Protein AF-A0A7J8RLP4-F1 (afdb_monomer)

Organism: Gossypium davidsonii (NCBI:txid34287)

Mean predicted aligned error: 13.7 Å

Solvent-accessible surface area (backbone atoms only — not comparable to full-atom values): 7873 Å² total; per-residue (Å²): 120,64,69,67,75,39,62,87,36,57,69,57,52,54,58,52,37,71,79,39,63,83,92,69,48,80,83,74,68,78,90,59,58,73,83,65,96,56,55,47,60,54,52,52,50,51,50,54,50,50,50,47,67,73,36,68,91,38,65,62,59,58,52,50,52,48,50,44,57,48,46,53,74,76,73,49,60,72,64,58,44,49,51,54,49,48,64,76,32,64,97,35,60,66,60,49,48,52,45,48,51,35,38,78,70,76,31,57,66,40,66,65,52,71,65,30,65,69,54,51,45,61,67,64,53,75,84,70,82,127

Foldseek 3Di:
DVCVVCQLPVVVLVVVQVVDDPVPRDDDDPPSDDPPPPCQVVLLVVLLVVQCVVCVVPVPLLVQLLVLLVCVVVVDDPVVSLVSVCVSCVVPVVSSVSCCCSCVPHHDVPPVQSPPPVNNCVSVVVVDDD

Sequence (130 aa):
RVKELFKGHNNLIYGFNTFLPKEYGIIIDEDEAPPKKTDEFDEAISFVNKIKKRFQNDEHVYTSFVGILSMYQEHKDRNEVYTELASLFEDHPDLLYDFHIGFYRRAWTSTRLLRKKRFLNLTKHSNLER

Structure (mmCIF, N/CA/C/O backbone):
data_AF-A0A7J8RLP4-F1
#
_entry.id   AF-A0A7J8RLP4-F1
#
loop_
_atom_site.group_PDB
_atom_site.id
_atom_site.type_symbol
_atom_site.label_atom_id
_atom_site.label_alt_id
_atom_site.label_comp_id
_atom_site.label_asym_id
_atom_site.label_entity_id
_atom_site.label_seq_id
_atom_site.pdbx_PDB_ins_code
_atom_site.Cartn_x
_atom_site.Cartn_y
_atom_site.Cartn_z
_atom_site.occupancy
_atom_site.B_iso_or_equiv
_atom_site.auth_seq_id
_atom_site.auth_comp_id
_atom_site.auth_asym_id
_atom_site.auth_atom_id
_atom_site.pdbx_PDB_model_num
ATOM 1 N N . ARG A 1 1 ? 8.332 1.489 -42.775 1.00 61.56 1 ARG A N 1
ATOM 2 C CA . ARG A 1 1 ? 9.105 0.312 -43.246 1.00 61.56 1 ARG A CA 1
ATOM 3 C C . ARG A 1 1 ? 9.919 -0.428 -42.168 1.00 61.56 1 ARG A C 1
ATOM 5 O O . ARG A 1 1 ? 9.875 -1.643 -42.207 1.00 61.56 1 ARG A O 1
ATOM 12 N N . VAL A 1 2 ? 10.585 0.213 -41.187 1.00 63.47 2 VAL A N 1
ATOM 13 C CA . VAL A 1 2 ? 11.104 -0.497 -39.974 1.00 63.47 2 VAL A CA 1
ATOM 14 C C . VAL A 1 2 ? 10.207 -0.275 -38.749 1.00 63.47 2 VAL A C 1
ATOM 16 O O . VAL A 1 2 ? 9.848 -1.229 -38.073 1.00 63.47 2 VAL A O 1
ATOM 19 N N . LYS A 1 3 ? 9.737 0.963 -38.528 1.00 64.88 3 LYS A N 1
ATOM 20 C CA . LYS A 1 3 ? 8.753 1.302 -37.478 1.00 64.88 3 LYS A CA 1
ATOM 21 C C . LYS A 1 3 ? 7.465 0.466 -37.571 1.00 64.88 3 LYS A C 1
ATOM 23 O O . LYS A 1 3 ? 6.971 -0.015 -36.567 1.00 64.88 3 LYS A O 1
ATOM 28 N N . GLU A 1 4 ? 6.973 0.230 -38.789 1.00 67.06 4 GL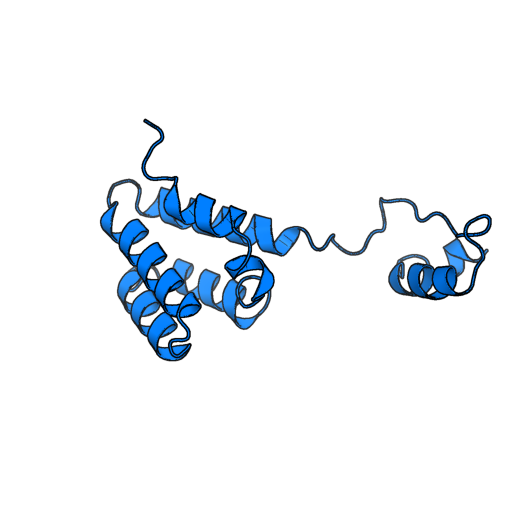U A N 1
ATOM 29 C CA . GLU A 1 4 ? 5.806 -0.633 -39.048 1.00 67.06 4 GLU A CA 1
ATOM 30 C C . GLU A 1 4 ? 6.090 -2.118 -38.804 1.00 67.06 4 GLU A C 1
ATOM 32 O O . GLU A 1 4 ? 5.183 -2.857 -38.443 1.00 67.06 4 GLU A O 1
ATOM 37 N N . LEU A 1 5 ? 7.343 -2.551 -38.985 1.00 75.31 5 LEU A N 1
ATOM 38 C CA . LEU A 1 5 ? 7.748 -3.943 -38.782 1.00 75.31 5 LEU A CA 1
ATOM 39 C C . LEU A 1 5 ? 7.731 -4.315 -37.292 1.00 75.31 5 LEU A C 1
ATOM 41 O O . LEU A 1 5 ? 7.456 -5.455 -36.937 1.00 75.31 5 LEU A O 1
ATOM 45 N N . PHE A 1 6 ? 8.009 -3.332 -36.432 1.00 69.69 6 PHE A N 1
ATOM 46 C CA . PHE A 1 6 ? 8.037 -3.462 -34.976 1.00 69.69 6 PHE A CA 1
ATOM 47 C C . PHE A 1 6 ? 6.855 -2.761 -34.291 1.00 69.69 6 PHE A C 1
ATOM 49 O O . PHE A 1 6 ? 6.940 -2.418 -33.110 1.00 69.69 6 PHE A O 1
ATOM 56 N N . LYS A 1 7 ? 5.749 -2.540 -35.013 1.00 67.06 7 LYS A N 1
ATOM 57 C CA . LYS A 1 7 ? 4.543 -1.919 -34.454 1.00 67.06 7 LYS A CA 1
ATOM 58 C C . LYS A 1 7 ? 4.048 -2.718 -33.235 1.00 67.06 7 LYS A C 1
ATOM 60 O O . LYS A 1 7 ? 4.014 -3.952 -33.269 1.00 67.06 7 LYS A O 1
ATOM 65 N N . GLY A 1 8 ? 3.740 -2.028 -32.135 1.00 65.94 8 GLY A N 1
ATOM 66 C CA . GLY A 1 8 ? 3.390 -2.640 -30.844 1.00 65.94 8 GLY A CA 1
ATOM 67 C C . GLY A 1 8 ? 4.541 -3.302 -30.060 1.00 65.94 8 GLY A C 1
ATOM 68 O O . GLY A 1 8 ? 4.309 -3.796 -28.960 1.00 65.94 8 GLY A O 1
ATOM 69 N N . HIS A 1 9 ? 5.780 -3.308 -30.573 1.00 70.19 9 HIS A N 1
ATOM 70 C CA . HIS A 1 9 ? 6.944 -3.950 -29.940 1.00 70.19 9 HIS A CA 1
ATOM 71 C C . HIS A 1 9 ? 8.098 -2.961 -29.731 1.00 70.19 9 HIS A C 1
ATOM 73 O O . HIS A 1 9 ? 9.210 -3.112 -30.244 1.00 70.19 9 HIS A O 1
ATOM 79 N N . ASN A 1 10 ? 7.848 -1.926 -28.931 1.00 71.00 10 ASN A N 1
ATOM 80 C CA . ASN A 1 10 ? 8.802 -0.831 -28.719 1.00 71.00 10 ASN A CA 1
ATOM 81 C C . ASN A 1 10 ? 10.111 -1.260 -28.044 1.00 71.00 10 ASN A C 1
ATOM 83 O O . ASN A 1 10 ? 11.134 -0.600 -28.212 1.00 71.00 10 ASN A O 1
ATOM 87 N N . ASN A 1 11 ? 10.104 -2.369 -27.302 1.00 72.06 11 ASN A N 1
ATOM 88 C CA . ASN A 1 11 ? 11.311 -2.968 -26.730 1.00 72.06 11 ASN A CA 1
ATOM 89 C C . ASN A 1 11 ? 12.302 -3.414 -27.817 1.00 72.06 11 ASN A C 1
ATOM 91 O O . ASN A 1 11 ? 13.509 -3.243 -27.646 1.00 72.06 11 ASN A O 1
ATOM 95 N N . LEU A 1 12 ? 11.801 -3.937 -28.939 1.00 80.25 12 LEU A N 1
ATOM 96 C CA . LEU A 1 12 ? 12.628 -4.327 -30.079 1.00 80.25 12 LEU A CA 1
ATOM 97 C C . LEU A 1 12 ? 13.180 -3.098 -30.800 1.00 80.25 12 LEU A C 1
ATOM 99 O O . LEU A 1 12 ? 14.353 -3.094 -31.157 1.00 80.25 12 LEU A O 1
ATOM 103 N N . ILE A 1 13 ? 12.391 -2.026 -30.922 1.00 79.00 13 ILE A N 1
ATOM 104 C CA . ILE A 1 13 ? 12.868 -0.752 -31.486 1.00 79.00 13 ILE A CA 1
ATOM 105 C C . ILE A 1 13 ? 13.963 -0.144 -30.601 1.00 79.00 13 ILE A C 1
ATOM 107 O O . ILE A 1 13 ? 14.973 0.330 -31.110 1.00 79.00 13 ILE A O 1
ATOM 111 N N . TYR A 1 14 ? 13.812 -0.201 -29.276 1.00 74.50 14 TYR A N 1
ATOM 112 C CA . TYR A 1 14 ? 14.814 0.304 -28.336 1.00 74.50 14 TYR A CA 1
ATOM 113 C C . TYR A 1 14 ? 16.124 -0.495 -28.401 1.00 74.50 14 TYR A C 1
ATOM 115 O O . TYR A 1 14 ? 17.213 0.079 -28.469 1.00 74.50 14 TYR A O 1
ATOM 123 N N . GLY A 1 15 ? 16.019 -1.828 -28.441 1.00 77.19 15 GLY A N 1
ATOM 124 C CA . GLY A 1 15 ? 17.168 -2.708 -28.653 1.00 77.19 15 GLY A CA 1
ATOM 125 C C . GLY A 1 15 ? 17.844 -2.451 -30.001 1.00 77.19 15 GLY A C 1
ATOM 126 O O . GLY A 1 15 ? 19.065 -2.351 -30.066 1.00 77.19 15 GLY A O 1
ATOM 127 N N . PHE A 1 16 ? 17.061 -2.246 -31.060 1.00 80.69 16 PHE A N 1
ATOM 128 C CA . PHE A 1 16 ? 17.566 -1.929 -32.394 1.00 80.69 16 PHE A CA 1
ATOM 129 C C . PHE A 1 16 ? 18.267 -0.562 -32.451 1.00 80.69 16 PHE A C 1
ATOM 131 O O . PHE A 1 16 ? 19.353 -0.452 -33.015 1.00 80.69 16 PHE A O 1
ATOM 138 N N . ASN A 1 17 ? 17.720 0.457 -31.780 1.00 78.75 17 ASN A N 1
ATOM 139 C CA . ASN A 1 17 ? 18.324 1.788 -31.667 1.00 78.75 17 ASN A CA 1
ATOM 140 C C . ASN A 1 17 ? 19.686 1.775 -30.946 1.00 78.75 17 ASN A C 1
ATOM 142 O O . ASN A 1 17 ? 20.459 2.712 -31.112 1.00 78.75 17 ASN A O 1
ATOM 146 N N . THR A 1 18 ? 20.016 0.718 -30.193 1.00 79.44 18 THR A N 1
ATOM 147 C CA . THR A 1 18 ? 21.342 0.556 -29.561 1.00 79.44 18 THR A CA 1
ATOM 148 C C . THR A 1 18 ? 22.448 0.302 -30.594 1.00 79.44 18 THR A C 1
ATOM 150 O O . THR A 1 18 ? 23.615 0.582 -30.334 1.00 79.44 18 THR A O 1
ATOM 153 N N . PHE A 1 19 ? 22.088 -0.188 -31.782 1.00 81.12 19 PHE A N 1
ATOM 154 C CA . PHE A 1 19 ? 23.020 -0.458 -32.879 1.00 81.12 19 PHE A CA 1
ATOM 155 C C . PHE A 1 19 ? 23.096 0.684 -33.901 1.00 81.12 19 PHE A C 1
ATOM 157 O O . PHE A 1 19 ? 23.823 0.573 -34.887 1.00 81.12 19 PHE A O 1
ATOM 164 N N . LEU A 1 20 ? 22.361 1.780 -33.681 1.00 81.50 20 LEU A N 1
ATOM 165 C CA . LEU A 1 20 ? 22.322 2.928 -34.583 1.00 81.50 20 LEU A CA 1
ATOM 166 C C . LEU A 1 20 ? 23.041 4.135 -33.962 1.00 81.50 20 LEU A C 1
ATOM 168 O O . LEU A 1 20 ? 22.859 4.419 -32.776 1.00 81.50 20 LEU A O 1
ATOM 172 N N . PRO A 1 21 ? 23.820 4.904 -34.746 1.00 80.50 21 PRO A N 1
ATOM 173 C CA . PRO A 1 21 ? 24.272 6.222 -34.322 1.00 80.50 21 PRO A CA 1
ATOM 174 C C . PRO A 1 21 ? 23.067 7.105 -33.984 1.00 80.50 21 PRO A C 1
ATOM 176 O O . PRO A 1 21 ? 22.021 7.021 -34.631 1.00 80.50 21 PRO A O 1
ATOM 179 N N . LYS A 1 22 ? 23.224 7.977 -32.983 1.00 61.00 22 LYS A N 1
ATOM 180 C CA . LYS A 1 22 ? 22.133 8.767 -32.382 1.00 61.00 22 LYS A CA 1
ATOM 181 C C . LYS A 1 22 ? 21.304 9.570 -33.398 1.00 61.00 22 LYS A C 1
ATOM 183 O O . LYS A 1 22 ? 20.127 9.810 -33.158 1.00 61.00 22 LYS A O 1
ATOM 188 N N . GLU A 1 23 ? 21.899 9.947 -34.527 1.00 63.12 23 GLU A N 1
ATOM 189 C CA . GLU A 1 23 ? 21.271 10.726 -35.604 1.00 63.12 23 GLU A CA 1
ATOM 190 C C . GLU A 1 23 ? 20.318 9.909 -36.497 1.00 63.12 23 GLU A C 1
ATOM 192 O O . GLU A 1 23 ? 19.524 10.488 -37.232 1.00 63.12 23 GLU A O 1
ATOM 197 N N . TYR A 1 24 ? 20.347 8.576 -36.401 1.00 74.94 24 TYR A N 1
ATOM 198 C CA . TYR A 1 24 ? 19.516 7.657 -37.195 1.00 74.94 24 TYR A CA 1
ATOM 199 C C . TYR A 1 24 ? 18.529 6.850 -36.341 1.00 74.94 24 TYR A C 1
ATOM 201 O O . TYR A 1 24 ? 17.894 5.916 -36.834 1.00 74.94 24 TYR A O 1
ATOM 209 N N . GLY A 1 25 ? 18.406 7.189 -35.055 1.00 71.31 25 GLY A N 1
ATOM 210 C CA . GLY A 1 25 ? 17.489 6.521 -34.138 1.00 71.31 25 GLY A CA 1
ATOM 211 C C . GLY A 1 25 ? 16.037 6.652 -34.596 1.00 71.31 25 GLY A C 1
ATOM 212 O O . GLY A 1 25 ? 15.569 7.731 -34.960 1.00 71.31 25 GLY A O 1
ATOM 213 N N . ILE A 1 26 ? 15.304 5.542 -34.561 1.00 76.88 26 ILE A N 1
ATOM 214 C CA . ILE A 1 26 ? 13.890 5.525 -34.935 1.00 76.88 26 ILE A CA 1
ATOM 215 C C . ILE A 1 26 ? 13.083 6.170 -33.803 1.00 76.88 26 ILE A C 1
ATOM 217 O O . ILE A 1 26 ? 13.122 5.695 -32.665 1.00 76.88 26 ILE A O 1
ATOM 221 N N . ILE A 1 27 ? 12.340 7.233 -34.128 1.00 69.75 27 ILE A N 1
ATOM 222 C CA . ILE A 1 27 ? 11.444 7.936 -33.202 1.00 69.75 27 ILE A CA 1
ATOM 223 C C . ILE A 1 27 ? 10.139 7.137 -33.076 1.00 69.75 27 ILE A C 1
ATOM 225 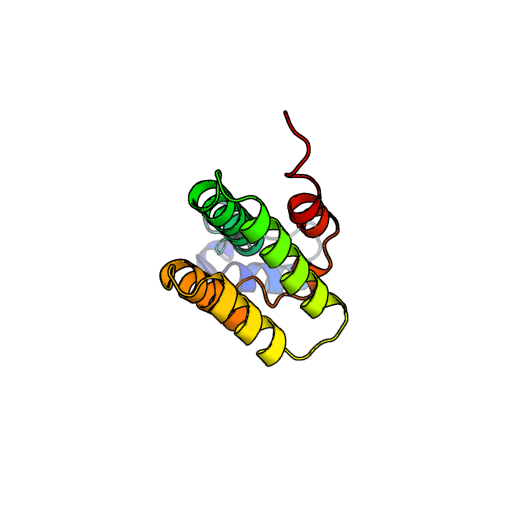O O . ILE A 1 27 ? 9.435 6.898 -34.064 1.00 69.75 27 ILE A O 1
ATOM 229 N N . ILE A 1 28 ? 9.841 6.697 -31.857 1.00 67.12 28 ILE A N 1
ATOM 230 C CA . ILE A 1 28 ? 8.611 5.984 -31.499 1.00 67.12 28 ILE A CA 1
ATOM 231 C C . ILE A 1 28 ? 7.560 7.039 -31.136 1.00 67.12 28 ILE A C 1
ATOM 233 O O . ILE A 1 28 ? 7.873 7.952 -30.376 1.00 67.12 28 ILE A O 1
ATOM 237 N N . ASP A 1 29 ? 6.342 6.930 -31.677 1.00 61.88 29 ASP A N 1
ATOM 238 C CA . ASP A 1 29 ? 5.239 7.806 -31.260 1.00 61.88 29 ASP A CA 1
ATOM 239 C C . ASP A 1 29 ? 4.796 7.360 -29.858 1.00 61.88 29 ASP A C 1
ATOM 241 O O . ASP A 1 29 ? 4.580 6.168 -29.626 1.00 61.88 29 ASP A O 1
ATOM 245 N N . GLU A 1 30 ? 4.718 8.295 -28.907 1.00 54.59 30 GLU A N 1
ATOM 246 C CA . GLU A 1 30 ? 4.472 8.010 -27.482 1.00 54.59 30 GLU A CA 1
ATOM 247 C C . GLU A 1 30 ? 3.142 7.285 -27.196 1.00 54.59 30 GLU A C 1
ATOM 249 O O . GLU A 1 30 ? 2.991 6.714 -26.114 1.00 54.59 30 GLU A O 1
ATOM 254 N N . ASP A 1 31 ? 2.220 7.248 -28.161 1.00 52.84 31 ASP A N 1
ATOM 255 C CA . ASP A 1 31 ? 0.884 6.652 -28.040 1.00 52.84 31 ASP A CA 1
ATOM 256 C C . ASP A 1 31 ? 0.849 5.111 -28.087 1.00 52.84 31 ASP A C 1
ATOM 258 O O . ASP A 1 31 ? -0.148 4.514 -27.691 1.00 52.84 31 ASP A O 1
ATOM 262 N N . GLU A 1 32 ? 1.929 4.437 -28.504 1.00 52.06 32 GLU A N 1
ATOM 263 C CA . GLU A 1 32 ? 2.030 2.962 -28.466 1.00 52.06 32 GLU A CA 1
ATOM 264 C C . GLU A 1 32 ? 3.094 2.466 -27.469 1.00 52.06 32 GLU A C 1
ATOM 266 O O . GLU A 1 32 ? 3.623 1.364 -27.612 1.00 52.06 32 GLU A O 1
ATOM 271 N N . ALA A 1 33 ? 3.465 3.260 -26.457 1.00 46.91 33 ALA A N 1
ATOM 272 C CA . ALA A 1 33 ? 4.350 2.802 -25.383 1.00 46.91 33 ALA A CA 1
ATOM 273 C C . ALA A 1 33 ? 3.738 1.598 -24.628 1.00 46.91 33 ALA A C 1
ATOM 275 O O . ALA A 1 33 ? 2.562 1.653 -24.268 1.00 46.91 33 ALA A O 1
ATOM 276 N N . PRO A 1 34 ? 4.513 0.534 -24.304 1.00 50.25 34 PRO A N 1
ATOM 277 C CA . PRO A 1 34 ? 4.092 -0.403 -23.265 1.00 50.25 34 PRO A CA 1
ATOM 278 C C . PRO A 1 34 ? 3.765 0.425 -22.018 1.00 50.25 34 PRO A C 1
ATOM 280 O O . PRO A 1 34 ? 4.486 1.408 -21.787 1.00 50.25 34 PRO A O 1
ATOM 283 N N . PRO A 1 35 ? 2.724 0.071 -21.238 1.00 46.38 35 PRO A N 1
ATOM 284 C CA . PRO A 1 35 ? 2.297 0.858 -20.088 1.00 46.38 35 PRO A CA 1
ATOM 285 C C . PRO A 1 35 ? 3.527 1.254 -19.275 1.00 46.38 35 PRO A C 1
ATOM 287 O O . PRO A 1 35 ? 4.370 0.422 -18.913 1.00 46.38 35 PRO A O 1
ATOM 290 N N . LYS A 1 36 ? 3.707 2.573 -19.168 1.00 48.59 36 LYS A N 1
ATOM 291 C CA . LYS A 1 36 ? 4.866 3.198 -18.542 1.00 48.59 36 LYS A CA 1
ATOM 292 C C . LYS A 1 36 ? 5.027 2.559 -17.162 1.00 48.59 36 LYS A C 1
ATOM 294 O O . LYS A 1 36 ? 4.058 2.406 -16.435 1.00 48.59 36 LYS A O 1
ATOM 299 N N . LYS A 1 37 ? 6.263 2.233 -16.770 1.00 52.09 37 LYS A N 1
ATOM 300 C CA . LYS A 1 37 ? 6.647 1.799 -15.407 1.00 52.09 37 LYS A CA 1
ATOM 301 C C . LYS A 1 37 ? 6.469 2.924 -14.361 1.00 52.09 37 LYS A C 1
ATOM 303 O O . LYS A 1 37 ? 7.377 3.211 -13.579 1.00 52.09 37 LYS A O 1
ATOM 308 N N . THR A 1 38 ? 5.343 3.620 -14.417 1.00 51.28 38 THR A N 1
ATOM 309 C CA . THR A 1 38 ? 4.826 4.625 -13.489 1.00 51.28 38 THR A CA 1
ATOM 310 C C . THR A 1 38 ? 3.736 4.031 -12.594 1.00 51.28 38 THR A C 1
ATOM 312 O O . THR A 1 38 ? 3.571 4.517 -11.480 1.00 51.28 38 THR A O 1
ATOM 315 N N . ASP A 1 39 ? 3.114 2.917 -13.003 1.00 63.34 39 ASP A N 1
ATOM 316 C CA . ASP A 1 39 ? 2.005 2.278 -12.279 1.00 63.34 39 ASP A CA 1
ATOM 317 C C . ASP A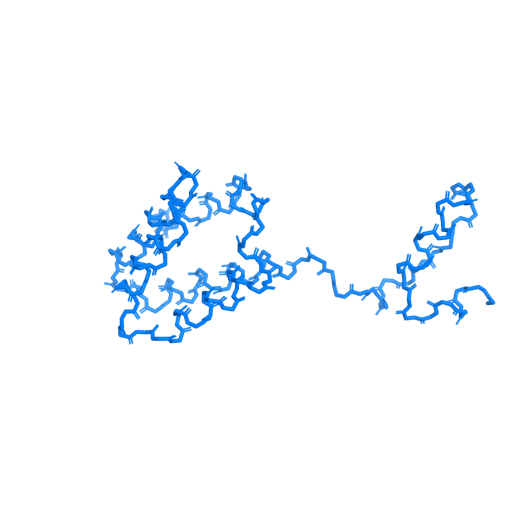 1 39 ? 2.365 1.875 -10.839 1.00 63.34 39 ASP A C 1
ATOM 319 O O . ASP A 1 39 ? 1.580 2.083 -9.925 1.00 63.34 39 ASP A O 1
ATOM 323 N N . GLU A 1 40 ? 3.585 1.392 -10.580 1.00 71.56 40 GLU A N 1
ATOM 324 C CA . GLU A 1 40 ? 3.940 0.861 -9.254 1.00 71.56 40 GLU A CA 1
ATOM 325 C C . GLU A 1 40 ? 3.877 1.910 -8.126 1.00 71.56 40 GLU A C 1
ATOM 327 O O . GLU A 1 40 ? 3.543 1.595 -6.983 1.00 71.56 40 GLU A O 1
ATOM 332 N N . PHE A 1 41 ? 4.237 3.164 -8.420 1.00 72.88 41 PHE A N 1
ATOM 333 C CA . PHE A 1 41 ? 4.227 4.230 -7.414 1.00 72.88 41 PHE A CA 1
ATOM 334 C C . PHE A 1 41 ? 2.821 4.798 -7.223 1.00 72.88 41 PHE A C 1
ATOM 336 O O . PHE A 1 41 ? 2.425 5.066 -6.090 1.00 72.88 41 PHE A O 1
ATOM 343 N N . ASP A 1 42 ? 2.068 4.938 -8.312 1.00 76.25 42 ASP A N 1
ATOM 344 C CA . ASP A 1 42 ? 0.697 5.443 -8.280 1.00 76.25 42 ASP A CA 1
ATOM 345 C C . ASP A 1 42 ? -0.258 4.427 -7.629 1.00 76.25 42 ASP A C 1
ATOM 347 O O . ASP A 1 42 ? -1.097 4.809 -6.810 1.00 76.25 42 ASP A O 1
ATOM 351 N N . GLU A 1 43 ? -0.062 3.126 -7.869 1.00 77.88 43 GLU A N 1
ATOM 352 C CA . GLU A 1 43 ? -0.748 2.043 -7.152 1.00 77.88 43 GLU A CA 1
ATOM 353 C C . GLU A 1 43 ? -0.458 2.099 -5.646 1.00 77.88 43 GLU A C 1
ATOM 355 O O . GLU A 1 43 ? -1.376 2.009 -4.825 1.00 77.88 43 GLU A O 1
ATOM 360 N N . ALA A 1 44 ? 0.807 2.308 -5.264 1.00 78.31 44 ALA A N 1
ATOM 361 C CA . ALA A 1 44 ? 1.185 2.396 -3.859 1.00 78.31 44 ALA A CA 1
ATOM 362 C C . ALA A 1 44 ? 0.592 3.641 -3.174 1.00 78.31 44 ALA A C 1
ATOM 364 O O . ALA A 1 44 ? 0.111 3.551 -2.043 1.00 78.31 44 ALA A O 1
ATOM 365 N N . ILE A 1 45 ? 0.563 4.789 -3.861 1.00 79.62 45 ILE A N 1
ATOM 366 C CA . ILE A 1 45 ? -0.106 6.005 -3.370 1.00 79.62 45 ILE A CA 1
ATOM 367 C C . ILE A 1 45 ? -1.609 5.767 -3.201 1.00 79.62 45 ILE A C 1
ATOM 369 O O . ILE A 1 45 ? -2.172 6.121 -2.164 1.00 79.62 45 ILE A O 1
ATOM 373 N N . SER A 1 46 ? -2.258 5.169 -4.201 1.00 83.06 46 SER A N 1
ATOM 374 C CA . SER A 1 46 ? -3.694 4.881 -4.172 1.00 83.06 46 SER A CA 1
ATOM 375 C C . SER A 1 46 ? -4.062 3.999 -2.978 1.00 83.06 46 SER A C 1
ATOM 377 O O . SER A 1 46 ? -4.994 4.309 -2.234 1.00 83.06 46 SER A O 1
ATOM 379 N N . PHE A 1 47 ? -3.267 2.963 -2.714 1.00 86.06 47 PHE A N 1
ATOM 380 C CA . PHE A 1 47 ? -3.462 2.087 -1.563 1.00 86.06 47 PHE A CA 1
ATOM 381 C C . PHE A 1 47 ? -3.234 2.804 -0.221 1.00 86.06 47 PHE A C 1
ATOM 383 O O . PHE A 1 47 ? -4.058 2.684 0.684 1.00 86.06 47 PHE A O 1
ATOM 390 N N . VAL A 1 48 ? -2.182 3.623 -0.096 1.00 85.44 48 VAL A N 1
ATOM 391 C CA . VAL A 1 48 ? -1.959 4.452 1.106 1.00 85.44 48 VAL A CA 1
ATOM 392 C C . VAL A 1 48 ? -3.146 5.391 1.352 1.00 85.44 48 VAL A C 1
ATOM 394 O O . VAL A 1 48 ? -3.604 5.532 2.486 1.00 85.44 48 VAL A O 1
ATOM 397 N N . ASN A 1 49 ? -3.693 5.999 0.300 1.00 86.06 49 ASN A N 1
ATOM 398 C CA . ASN A 1 49 ? -4.876 6.853 0.402 1.00 86.06 49 ASN A CA 1
ATOM 399 C C . ASN A 1 49 ? -6.140 6.059 0.760 1.00 86.06 49 ASN A C 1
ATOM 401 O O . ASN A 1 49 ? -6.976 6.558 1.515 1.00 86.06 49 ASN A O 1
ATOM 405 N N . LYS A 1 50 ? -6.275 4.821 0.270 1.00 89.31 50 LYS A N 1
ATOM 406 C CA . LYS A 1 50 ? -7.366 3.909 0.638 1.00 89.31 50 LYS A CA 1
ATOM 407 C C . LYS A 1 50 ? -7.338 3.603 2.137 1.00 89.31 50 LYS A C 1
ATOM 409 O O . LYS A 1 50 ? -8.373 3.749 2.782 1.00 89.31 50 LYS A O 1
ATOM 414 N N . ILE A 1 51 ? -6.168 3.275 2.695 1.00 88.81 51 ILE A N 1
ATOM 415 C CA . ILE A 1 51 ? -5.984 3.067 4.143 1.00 88.81 51 ILE A CA 1
ATOM 416 C C . ILE A 1 51 ? -6.362 4.337 4.909 1.00 88.81 51 ILE A C 1
ATOM 418 O O . ILE A 1 51 ? -7.216 4.283 5.789 1.00 88.81 51 ILE A O 1
ATOM 422 N N . LYS A 1 52 ? -5.804 5.496 4.535 1.00 86.12 52 LYS A N 1
ATOM 423 C CA . LYS A 1 52 ? -6.107 6.778 5.200 1.00 86.12 52 LYS A CA 1
ATOM 424 C C . LYS A 1 52 ? -7.593 7.101 5.204 1.00 86.12 52 LYS A C 1
ATOM 426 O O . LYS A 1 52 ? -8.125 7.511 6.223 1.00 86.12 52 LYS A O 1
ATOM 431 N N . LYS A 1 53 ? -8.275 6.900 4.076 1.00 89.00 53 LYS A N 1
ATOM 432 C CA . LYS A 1 53 ? -9.717 7.136 3.973 1.00 89.00 53 LYS A CA 1
ATOM 433 C C . LYS A 1 53 ? -10.513 6.149 4.827 1.00 89.00 53 LYS A C 1
ATOM 435 O O . LYS A 1 53 ? -11.522 6.533 5.412 1.00 89.00 53 LYS A O 1
ATOM 440 N N . ARG A 1 54 ? -10.082 4.885 4.886 1.00 89.44 54 ARG A N 1
ATOM 441 C CA . ARG A 1 54 ? -10.763 3.830 5.648 1.00 89.44 54 ARG A CA 1
ATOM 442 C C . ARG A 1 54 ? -10.642 4.046 7.155 1.00 89.44 54 ARG A C 1
ATOM 444 O O . ARG A 1 54 ? -11.640 3.908 7.852 1.00 89.44 54 ARG A O 1
ATOM 451 N N . PHE A 1 55 ? -9.465 4.457 7.616 1.00 90.44 55 PHE A N 1
ATOM 452 C CA . PHE A 1 55 ? -9.144 4.676 9.027 1.00 90.44 55 PHE A CA 1
ATOM 453 C C . PHE A 1 55 ? -8.966 6.161 9.365 1.00 90.44 55 PHE A C 1
ATOM 455 O O . PHE A 1 55 ? -8.196 6.518 10.244 1.00 90.44 55 PHE A O 1
ATOM 462 N N . GLN A 1 56 ? -9.688 7.058 8.688 1.00 85.69 56 GLN A N 1
ATOM 463 C CA . GLN A 1 56 ? -9.550 8.509 8.902 1.00 85.69 56 GLN A CA 1
ATOM 464 C C . GLN A 1 56 ? -9.866 8.956 10.342 1.00 85.69 56 GLN A C 1
ATOM 466 O O . GLN A 1 56 ? -9.421 10.014 10.769 1.00 85.69 56 GLN A O 1
ATOM 471 N N . ASN A 1 57 ? -10.637 8.149 11.078 1.00 88.56 57 ASN A N 1
ATOM 472 C CA . ASN A 1 57 ? -10.997 8.383 12.478 1.00 88.56 57 ASN A CA 1
ATOM 473 C C . ASN A 1 57 ? -10.141 7.558 13.457 1.00 88.56 57 ASN A C 1
ATOM 475 O O . ASN A 1 57 ? -10.369 7.635 14.661 1.00 88.56 57 ASN A O 1
ATOM 479 N N . ASP A 1 58 ? -9.201 6.759 12.948 1.00 86.12 58 ASP A N 1
ATOM 480 C CA . ASP A 1 58 ? -8.324 5.889 13.727 1.00 86.12 58 ASP A CA 1
ATOM 481 C C . ASP A 1 58 ? -6.872 6.038 13.247 1.00 86.12 58 ASP A C 1
ATOM 483 O O . ASP A 1 58 ? -6.362 5.314 12.387 1.00 86.12 58 ASP A O 1
ATOM 487 N N . GLU A 1 59 ? -6.197 7.032 13.822 1.00 84.38 59 GLU A N 1
ATOM 488 C CA . GLU A 1 59 ? -4.804 7.357 13.508 1.00 84.38 59 GLU A CA 1
ATOM 489 C C . GLU A 1 59 ? -3.829 6.238 13.925 1.00 84.38 59 GLU A C 1
ATOM 491 O O . GLU A 1 59 ? -2.741 6.101 13.346 1.00 84.38 59 GLU A O 1
ATOM 496 N N . HIS A 1 60 ? -4.214 5.400 14.897 1.00 88.75 60 HIS A N 1
ATOM 497 C CA . HIS A 1 60 ? -3.365 4.313 15.380 1.00 88.75 60 HIS A CA 1
ATOM 498 C C . HIS A 1 60 ? -3.135 3.271 14.290 1.00 88.75 60 HIS A C 1
ATOM 500 O O . HIS A 1 60 ? -2.007 2.801 14.139 1.00 88.75 60 HIS A O 1
ATOM 506 N N . VAL A 1 61 ? -4.147 2.972 13.471 1.00 89.31 61 VAL A N 1
ATOM 507 C CA . VAL A 1 61 ? -4.005 2.001 12.378 1.00 89.31 61 VAL A CA 1
ATOM 508 C C . VAL A 1 61 ? -2.975 2.463 11.351 1.00 89.31 61 VAL A C 1
ATOM 510 O O . VAL A 1 61 ? -2.093 1.696 10.959 1.00 89.31 61 VAL A O 1
ATOM 513 N N . TYR A 1 62 ? -3.034 3.732 10.941 1.00 87.25 62 TYR A N 1
ATOM 514 C CA . TYR A 1 62 ? -2.061 4.278 9.996 1.00 87.25 62 TYR A CA 1
ATOM 515 C C . TYR A 1 62 ? -0.645 4.294 10.587 1.00 87.25 62 TYR A C 1
ATOM 517 O O . TYR A 1 62 ? 0.316 3.914 9.915 1.00 87.25 62 TYR A O 1
ATOM 525 N N . THR A 1 63 ? -0.513 4.675 11.857 1.00 85.94 63 THR A N 1
ATOM 526 C CA . THR A 1 63 ? 0.776 4.691 12.561 1.00 85.94 63 THR A CA 1
ATOM 527 C C . THR A 1 63 ? 1.384 3.289 12.656 1.00 85.94 63 THR A C 1
ATOM 529 O O . THR A 1 63 ? 2.551 3.101 12.301 1.00 85.94 63 THR A O 1
ATOM 532 N N . SER A 1 64 ? 0.588 2.290 13.045 1.00 90.06 64 SER A N 1
ATOM 533 C CA . SER A 1 64 ? 1.002 0.884 13.093 1.00 90.06 64 SER A CA 1
ATOM 534 C C . SER A 1 64 ? 1.404 0.369 11.713 1.00 90.06 64 SER A C 1
ATOM 536 O O . SER A 1 64 ? 2.465 -0.234 11.573 1.00 90.06 64 SER A O 1
ATOM 538 N N . PHE A 1 65 ? 0.638 0.689 10.666 1.00 88.75 65 PHE A N 1
ATOM 539 C CA . PHE A 1 65 ? 0.975 0.328 9.286 1.00 88.75 65 PHE A CA 1
ATOM 540 C C . PHE A 1 65 ? 2.359 0.853 8.869 1.00 88.75 65 PHE A C 1
ATOM 542 O O . PHE A 1 65 ? 3.180 0.106 8.330 1.00 88.75 65 PHE A O 1
ATOM 549 N N . VAL A 1 66 ? 2.655 2.128 9.146 1.00 85.06 66 VAL A N 1
ATOM 550 C CA . VAL A 1 66 ? 3.965 2.724 8.836 1.00 85.06 66 VAL A CA 1
ATOM 551 C C . VAL A 1 66 ? 5.084 2.088 9.668 1.00 85.06 66 VAL A C 1
ATOM 553 O O . VAL A 1 66 ? 6.182 1.868 9.144 1.00 85.06 66 VAL A O 1
ATOM 556 N N . GLY A 1 67 ? 4.814 1.752 10.932 1.00 85.56 67 GLY A N 1
ATOM 557 C CA . GLY A 1 67 ? 5.734 1.010 1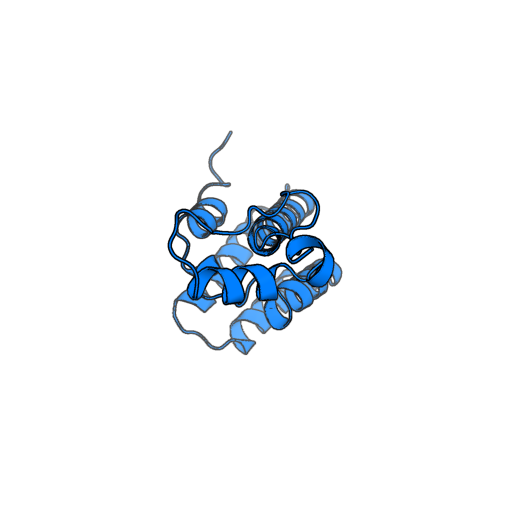1.797 1.00 85.56 67 GLY A CA 1
ATOM 558 C C . GLY A 1 67 ? 6.090 -0.366 11.230 1.00 85.56 67 GLY A C 1
ATOM 559 O O . GLY A 1 67 ? 7.270 -0.684 11.078 1.00 85.56 67 GLY A O 1
ATOM 560 N N . ILE A 1 68 ? 5.088 -1.133 10.800 1.00 87.00 68 ILE A N 1
ATOM 561 C CA . ILE A 1 68 ? 5.273 -2.467 10.213 1.00 87.00 68 ILE A CA 1
ATOM 562 C C . ILE A 1 68 ? 6.050 -2.395 8.889 1.00 87.00 68 ILE A C 1
ATOM 564 O O . ILE A 1 68 ? 6.962 -3.187 8.645 1.00 87.00 68 ILE A O 1
ATOM 568 N N . LEU A 1 69 ? 5.774 -1.398 8.041 1.00 81.25 69 LEU A N 1
ATOM 569 C CA . LEU A 1 69 ? 6.583 -1.168 6.837 1.00 81.25 69 LEU A CA 1
ATOM 570 C C . LEU A 1 69 ? 8.031 -0.783 7.162 1.00 81.25 69 LEU A C 1
ATOM 572 O O . LEU A 1 69 ? 8.935 -1.129 6.401 1.00 81.25 69 LEU A O 1
ATOM 576 N N . SER A 1 70 ? 8.263 -0.076 8.270 1.00 79.75 70 SER A N 1
ATOM 577 C CA . SER A 1 70 ? 9.612 0.285 8.720 1.00 79.75 70 SER A CA 1
ATOM 578 C C . SER A 1 70 ? 10.391 -0.951 9.176 1.00 79.75 70 SER A C 1
ATOM 580 O O . SER A 1 70 ? 11.557 -1.089 8.812 1.00 79.75 70 SER A O 1
ATOM 582 N N . MET A 1 71 ? 9.731 -1.913 9.834 1.00 77.75 71 MET A N 1
ATOM 583 C CA . MET A 1 71 ? 10.334 -3.205 10.201 1.00 77.75 71 MET A CA 1
ATOM 584 C C . MET A 1 71 ? 10.868 -3.966 8.979 1.00 77.75 71 MET A C 1
ATOM 586 O O . MET A 1 71 ? 11.954 -4.542 9.032 1.00 77.75 71 MET A O 1
ATOM 590 N N . TYR A 1 72 ? 10.157 -3.919 7.847 1.00 74.88 72 TYR A N 1
ATOM 591 C CA . TYR A 1 72 ? 10.638 -4.517 6.597 1.00 74.88 72 TYR A CA 1
ATOM 592 C C . TYR A 1 72 ? 11.936 -3.866 6.082 1.00 74.88 72 TYR A C 1
ATOM 594 O O . TYR A 1 72 ? 12.781 -4.535 5.486 1.00 74.88 72 TYR A O 1
ATOM 602 N N . GLN A 1 73 ? 12.116 -2.557 6.294 1.00 67.56 73 GLN A N 1
ATOM 603 C CA . GLN A 1 73 ? 13.326 -1.846 5.862 1.00 67.56 73 GLN A CA 1
ATOM 604 C C . GLN A 1 73 ? 14.546 -2.177 6.714 1.00 67.56 73 GLN A C 1
ATOM 606 O O . GLN A 1 73 ? 15.663 -2.170 6.200 1.00 67.56 73 GLN A O 1
ATOM 611 N N . GLU A 1 74 ? 14.333 -2.492 7.988 1.00 73.38 74 GLU A N 1
ATOM 612 C CA . GLU A 1 74 ? 15.382 -2.815 8.958 1.00 7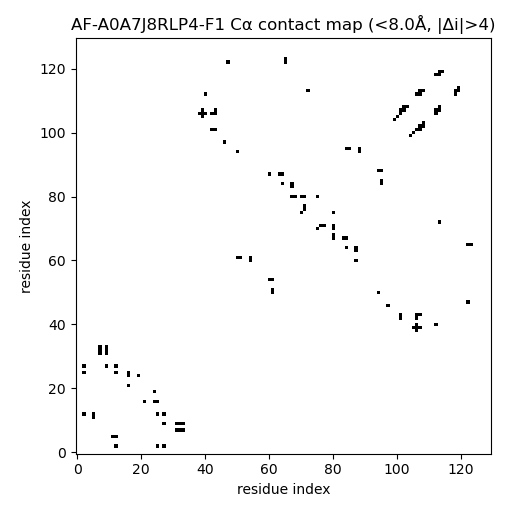3.38 74 GLU A CA 1
ATOM 613 C C . GLU A 1 74 ? 15.852 -4.281 8.886 1.00 73.38 74 GLU A C 1
ATOM 615 O O . GLU A 1 74 ? 16.493 -4.773 9.809 1.00 73.38 74 GLU A O 1
ATOM 620 N N . HIS A 1 75 ? 15.599 -4.972 7.767 1.00 64.69 75 HIS A N 1
ATOM 621 C CA . HIS A 1 75 ? 16.011 -6.359 7.500 1.00 64.69 75 HIS A CA 1
ATOM 622 C C . HIS A 1 75 ? 15.311 -7.447 8.339 1.00 64.69 75 HIS A C 1
ATOM 624 O O . HIS A 1 75 ? 15.876 -8.527 8.525 1.00 64.69 75 HIS A O 1
ATOM 630 N N . LYS A 1 76 ? 14.074 -7.222 8.800 1.00 63.06 76 LYS A N 1
ATOM 631 C CA . LYS A 1 76 ? 13.259 -8.295 9.401 1.00 63.06 76 LYS A CA 1
ATOM 632 C C . LYS A 1 76 ? 12.662 -9.259 8.370 1.00 63.06 76 LYS A C 1
ATOM 634 O O . LYS A 1 76 ? 12.612 -8.979 7.169 1.00 63.06 76 LYS A O 1
ATOM 639 N N . ASP A 1 77 ? 12.213 -10.415 8.861 1.00 76.00 77 ASP A N 1
ATOM 640 C CA . ASP A 1 77 ? 11.638 -11.477 8.041 1.00 76.00 77 ASP A CA 1
ATOM 641 C C . ASP A 1 77 ? 10.328 -11.037 7.370 1.00 76.00 77 ASP A C 1
ATOM 643 O O . ASP A 1 77 ? 9.460 -10.398 7.968 1.00 76.00 77 ASP A O 1
ATOM 647 N N . ARG A 1 78 ? 10.167 -11.416 6.099 1.00 74.38 78 ARG A N 1
ATOM 648 C CA . ARG A 1 78 ? 8.974 -11.098 5.301 1.00 74.38 78 ARG A CA 1
ATOM 649 C C . ARG A 1 78 ? 7.682 -11.616 5.922 1.00 74.38 78 ARG A C 1
ATOM 651 O O . ARG A 1 78 ? 6.648 -10.968 5.774 1.00 74.38 78 ARG A O 1
ATOM 658 N N . ASN A 1 79 ? 7.732 -12.773 6.575 1.00 81.44 79 ASN A N 1
ATOM 659 C CA . ASN A 1 79 ? 6.547 -13.396 7.150 1.00 81.44 79 ASN A CA 1
ATOM 660 C C . ASN A 1 79 ? 6.113 -12.685 8.435 1.00 81.44 79 ASN A C 1
ATOM 662 O O . ASN A 1 79 ? 4.916 -12.587 8.692 1.00 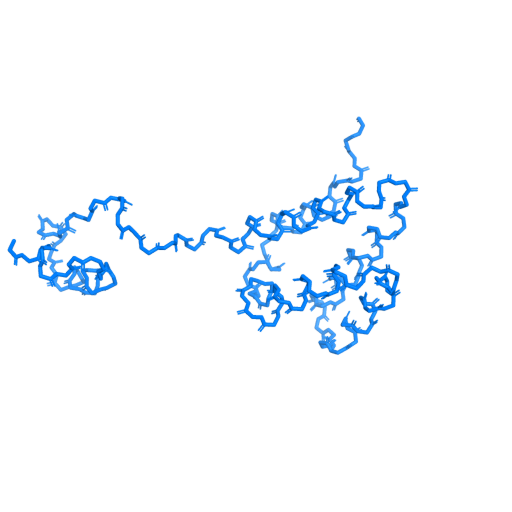81.44 79 ASN A O 1
ATOM 666 N N . GLU A 1 80 ? 7.063 -12.138 9.200 1.00 84.19 80 GLU A N 1
ATOM 667 C CA . GLU A 1 80 ? 6.776 -11.333 10.395 1.00 84.19 80 GLU A CA 1
ATOM 668 C C . GLU A 1 80 ? 6.009 -10.064 9.998 1.00 84.19 80 GLU A C 1
ATOM 670 O O . GLU A 1 80 ? 4.927 -9.805 10.513 1.00 84.19 80 GLU A O 1
ATOM 675 N N . VAL A 1 81 ? 6.487 -9.350 8.973 1.00 84.25 81 VAL A N 1
ATOM 676 C CA . VAL A 1 81 ? 5.812 -8.157 8.425 1.00 84.25 81 VAL A CA 1
ATOM 677 C C . VAL A 1 81 ? 4.398 -8.480 7.933 1.00 84.25 81 VAL A C 1
ATOM 679 O O . VAL A 1 81 ? 3.467 -7.714 8.174 1.00 84.25 81 VAL A O 1
ATOM 682 N N . TYR A 1 82 ? 4.218 -9.612 7.249 1.00 85.81 82 TYR A N 1
ATOM 683 C CA . TYR A 1 82 ? 2.897 -10.028 6.779 1.00 85.81 82 TYR A CA 1
ATOM 684 C C . TYR A 1 82 ? 1.955 -10.397 7.932 1.00 85.81 82 TYR A C 1
ATOM 686 O O . TYR A 1 82 ? 0.782 -10.041 7.886 1.00 85.81 82 TYR A O 1
ATOM 694 N N . THR A 1 83 ? 2.457 -11.077 8.964 1.00 88.88 83 THR A N 1
ATOM 695 C CA . THR A 1 83 ? 1.668 -11.464 10.146 1.00 88.88 83 THR A CA 1
ATOM 696 C C . THR A 1 83 ? 1.139 -10.235 10.880 1.00 88.88 83 THR A C 1
ATOM 698 O O . THR A 1 83 ? -0.052 -10.159 11.174 1.00 88.88 83 THR A O 1
ATOM 701 N N . GLU A 1 84 ? 1.993 -9.234 11.092 1.00 90.69 84 GLU A N 1
ATOM 702 C CA . GLU A 1 84 ? 1.594 -7.976 11.726 1.00 90.69 84 GLU A CA 1
ATOM 703 C C . GLU A 1 84 ? 0.556 -7.215 10.880 1.00 90.69 84 GLU A C 1
ATOM 705 O O . GLU A 1 84 ? -0.422 -6.693 11.413 1.00 90.69 84 GLU A O 1
ATOM 710 N N . LEU A 1 85 ? 0.702 -7.200 9.547 1.00 89.81 85 LEU A N 1
ATOM 711 C CA . LEU A 1 85 ? -0.302 -6.602 8.653 1.00 89.81 85 LEU A CA 1
ATOM 712 C C . LEU A 1 85 ? -1.630 -7.366 8.654 1.00 89.81 85 LEU A C 1
ATOM 714 O O . LEU A 1 85 ? -2.686 -6.742 8.569 1.00 89.81 85 LEU A O 1
ATOM 718 N N . ALA A 1 86 ? -1.585 -8.696 8.745 1.00 90.69 86 ALA A N 1
ATOM 719 C CA . ALA A 1 86 ? -2.776 -9.533 8.844 1.00 90.69 86 ALA A CA 1
ATOM 720 C C . ALA A 1 86 ? -3.552 -9.250 10.130 1.00 90.69 86 ALA A C 1
ATOM 722 O O . ALA A 1 86 ? -4.773 -9.139 10.077 1.00 90.69 86 ALA A O 1
ATOM 723 N N . SER A 1 87 ? -2.849 -9.053 11.249 1.00 92.88 87 SER A N 1
ATOM 724 C CA . SER A 1 87 ? -3.478 -8.634 12.502 1.00 92.88 87 SER A CA 1
ATOM 725 C C . SER A 1 87 ? -4.024 -7.207 12.422 1.00 92.88 87 SER A C 1
ATOM 727 O O . SER A 1 87 ? -5.112 -6.944 12.921 1.00 92.88 87 SER A O 1
ATOM 729 N N . LEU A 1 88 ? -3.306 -6.283 11.772 1.00 93.12 88 LEU A N 1
ATOM 730 C CA . LEU A 1 88 ? -3.740 -4.889 11.645 1.00 93.12 88 LEU A CA 1
ATOM 731 C C . LEU A 1 88 ? -4.998 -4.725 10.774 1.00 93.12 88 LEU A C 1
ATOM 733 O O . LEU A 1 88 ? -5.790 -3.811 10.996 1.00 93.12 88 LEU A O 1
ATOM 737 N N . PHE A 1 89 ? -5.170 -5.584 9.767 1.00 93.38 89 PHE A N 1
ATOM 738 C CA . PHE A 1 89 ? -6.285 -5.539 8.817 1.00 93.38 89 PHE A CA 1
ATOM 739 C C . PHE A 1 89 ? -7.246 -6.725 8.961 1.00 93.38 89 PHE A C 1
ATOM 741 O O . PHE A 1 89 ? -7.895 -7.093 7.982 1.00 93.38 89 PHE A O 1
ATOM 748 N N . GLU A 1 90 ? -7.359 -7.313 10.155 1.00 91.56 90 GLU A N 1
ATOM 749 C CA . GLU A 1 90 ? -8.192 -8.500 10.407 1.00 91.56 90 GLU A CA 1
ATOM 750 C C . GLU A 1 90 ? -9.654 -8.300 9.953 1.00 91.56 90 GLU A C 1
ATOM 752 O O . GLU A 1 90 ? -10.205 -9.133 9.233 1.00 91.56 90 GLU A O 1
ATOM 757 N N . ASP A 1 91 ? -10.239 -7.134 10.245 1.00 91.19 91 ASP A N 1
ATOM 758 C CA . ASP A 1 91 ? -11.605 -6.764 9.832 1.00 91.19 91 ASP A CA 1
ATOM 759 C C . ASP A 1 91 ? -11.707 -6.256 8.376 1.00 91.19 91 ASP A C 1
ATOM 761 O O . ASP A 1 91 ? -12.787 -5.909 7.877 1.00 91.19 91 ASP A O 1
ATOM 765 N N . HIS A 1 92 ? -10.578 -6.175 7.669 1.00 92.62 92 HIS A N 1
ATOM 766 C CA . HIS A 1 92 ? -10.455 -5.578 6.338 1.00 92.62 92 HIS A CA 1
ATOM 767 C C . HIS A 1 92 ? -9.640 -6.465 5.380 1.00 92.62 92 HIS A C 1
ATOM 769 O O . HIS A 1 92 ? -8.566 -6.073 4.906 1.00 92.62 92 HIS A O 1
ATOM 775 N N . PRO A 1 93 ? -10.167 -7.652 5.018 1.00 89.25 93 PRO A N 1
ATOM 776 C CA . PRO A 1 93 ? -9.465 -8.606 4.160 1.00 89.25 93 PRO A CA 1
ATOM 777 C C . PRO A 1 93 ? -9.184 -8.066 2.750 1.00 89.25 93 PRO A C 1
ATOM 779 O O . PRO A 1 93 ? -8.263 -8.539 2.086 1.00 89.25 93 PRO A O 1
ATOM 782 N N . ASP A 1 94 ? -9.935 -7.062 2.283 1.00 89.88 94 ASP A N 1
ATOM 783 C CA . ASP A 1 94 ? -9.683 -6.397 1.003 1.00 89.88 94 ASP A CA 1
ATOM 784 C C . ASP A 1 94 ? -8.361 -5.617 1.011 1.00 89.88 94 ASP A C 1
ATOM 786 O O . ASP A 1 94 ? -7.636 -5.633 0.018 1.00 89.88 94 ASP A O 1
ATOM 790 N N . LEU A 1 95 ? -8.010 -4.986 2.137 1.00 91.00 95 LEU A N 1
ATOM 791 C CA . LEU A 1 95 ? -6.733 -4.288 2.292 1.00 91.00 95 LEU A CA 1
ATOM 792 C C . LEU A 1 95 ? -5.566 -5.273 2.320 1.00 91.00 95 LEU A C 1
ATOM 794 O O . LEU A 1 95 ? -4.533 -5.017 1.700 1.00 91.00 95 LEU A O 1
ATOM 798 N N . LEU A 1 96 ? -5.743 -6.418 2.984 1.00 89.19 96 LEU A N 1
ATOM 799 C CA . LEU A 1 96 ? -4.743 -7.481 2.991 1.00 89.19 96 LEU A CA 1
ATOM 800 C C . LEU A 1 96 ? -4.561 -8.096 1.597 1.00 89.19 96 LEU A C 1
ATOM 802 O O . LEU A 1 96 ? -3.433 -8.352 1.179 1.00 89.19 96 LEU A O 1
ATOM 806 N N . TYR A 1 97 ? -5.654 -8.304 0.860 1.00 86.38 97 TYR A N 1
ATOM 807 C CA . TYR A 1 97 ? -5.618 -8.819 -0.507 1.00 86.38 97 TYR A CA 1
ATOM 808 C C . TYR A 1 97 ? -4.920 -7.845 -1.461 1.00 86.38 97 TYR A C 1
ATOM 810 O O . TYR A 1 97 ? -4.015 -8.247 -2.194 1.00 86.38 97 TYR A O 1
ATOM 818 N N . ASP A 1 98 ? -5.282 -6.563 -1.414 1.00 84.88 98 ASP A N 1
ATOM 819 C CA . ASP A 1 98 ? -4.633 -5.514 -2.205 1.00 84.88 98 ASP A CA 1
ATOM 820 C C . ASP A 1 98 ? -3.137 -5.425 -1.870 1.00 84.88 98 ASP A C 1
ATOM 822 O O . ASP A 1 98 ? -2.303 -5.341 -2.778 1.00 84.88 98 ASP A O 1
ATOM 826 N N . PHE A 1 99 ? -2.781 -5.533 -0.583 1.00 84.44 99 PHE A N 1
ATOM 827 C CA . PHE A 1 99 ? -1.388 -5.616 -0.157 1.00 84.44 99 PHE A CA 1
ATOM 828 C C . PHE A 1 99 ? -0.710 -6.867 -0.716 1.00 84.44 99 PHE A C 1
ATOM 830 O O . PHE A 1 99 ? 0.373 -6.764 -1.276 1.00 84.44 99 PHE A O 1
ATOM 837 N N . HIS A 1 100 ? -1.332 -8.043 -0.636 1.00 83.31 100 HIS A N 1
ATOM 838 C CA . HIS A 1 100 ? -0.757 -9.286 -1.143 1.00 83.31 100 HIS A CA 1
ATOM 839 C C . HIS A 1 100 ? -0.513 -9.220 -2.661 1.00 83.31 100 HIS A C 1
ATOM 841 O O . HIS A 1 100 ? 0.570 -9.571 -3.138 1.00 83.31 100 HIS A O 1
ATOM 847 N N . ILE A 1 101 ? -1.475 -8.700 -3.427 1.00 79.31 101 ILE A N 1
ATOM 848 C CA . ILE A 1 101 ? -1.339 -8.493 -4.873 1.00 79.31 101 ILE A CA 1
ATOM 849 C C . ILE A 1 101 ? -0.241 -7.465 -5.176 1.00 79.31 101 ILE A C 1
ATOM 851 O O . ILE A 1 101 ? 0.635 -7.729 -6.004 1.00 79.31 101 ILE A O 1
ATOM 855 N N . GLY A 1 102 ? -0.239 -6.318 -4.499 1.00 72.94 102 GLY A N 1
ATOM 856 C CA . GLY A 1 102 ? 0.770 -5.277 -4.694 1.00 72.94 102 GLY A CA 1
ATOM 857 C C . GLY A 1 102 ? 2.177 -5.724 -4.286 1.00 72.94 102 GLY A C 1
ATOM 858 O O . GLY A 1 102 ? 3.147 -5.433 -4.989 1.00 72.94 102 GLY A O 1
ATOM 859 N N . PHE A 1 103 ? 2.296 -6.462 -3.185 1.00 71.94 103 PHE A N 1
ATOM 860 C CA . PHE A 1 103 ? 3.549 -6.898 -2.573 1.00 71.94 103 PHE A CA 1
ATOM 861 C C . PHE A 1 103 ? 4.156 -8.104 -3.265 1.00 71.94 103 PHE A C 1
ATOM 863 O O . PHE A 1 103 ? 5.291 -8.021 -3.738 1.00 71.94 103 PHE A O 1
ATOM 870 N N . TYR A 1 104 ? 3.415 -9.195 -3.419 1.00 66.88 104 TYR A N 1
ATOM 871 C CA . TYR A 1 104 ? 3.981 -10.422 -3.974 1.00 66.88 104 TYR A CA 1
ATOM 872 C C . TYR A 1 104 ? 4.023 -10.442 -5.501 1.00 66.88 104 TYR A C 1
ATOM 874 O O . TYR A 1 104 ? 4.778 -11.233 -6.064 1.00 66.88 104 TYR A O 1
ATOM 882 N N . ARG A 1 105 ? 3.251 -9.586 -6.188 1.00 64.19 105 ARG A N 1
ATOM 883 C CA . ARG A 1 105 ? 3.063 -9.719 -7.639 1.00 64.19 105 ARG A CA 1
ATOM 884 C C . ARG A 1 105 ? 3.660 -8.595 -8.482 1.00 64.19 105 ARG A C 1
ATOM 886 O O . ARG A 1 105 ? 4.020 -8.883 -9.623 1.00 64.19 105 ARG A O 1
ATOM 893 N N . ARG A 1 106 ? 3.696 -7.336 -8.014 1.00 59.41 106 ARG A N 1
ATOM 894 C CA . ARG A 1 106 ? 3.866 -6.196 -8.945 1.00 59.41 106 ARG A CA 1
ATOM 895 C C . ARG A 1 106 ? 4.699 -5.007 -8.468 1.00 59.41 106 ARG A C 1
ATOM 897 O O . ARG A 1 106 ? 5.654 -4.666 -9.152 1.00 59.41 106 ARG A O 1
ATOM 904 N N . ALA A 1 107 ? 4.361 -4.367 -7.353 1.00 62.66 107 ALA A N 1
ATOM 905 C CA . ALA A 1 107 ? 4.847 -3.012 -7.076 1.00 62.66 107 ALA A CA 1
ATOM 906 C C . ALA A 1 107 ? 5.694 -2.908 -5.799 1.00 62.66 107 ALA A C 1
ATOM 908 O O . ALA A 1 107 ? 6.782 -2.336 -5.818 1.00 62.66 107 ALA A O 1
ATOM 909 N N . TRP A 1 108 ? 5.267 -3.491 -4.679 1.00 64.56 108 TRP A N 1
ATOM 910 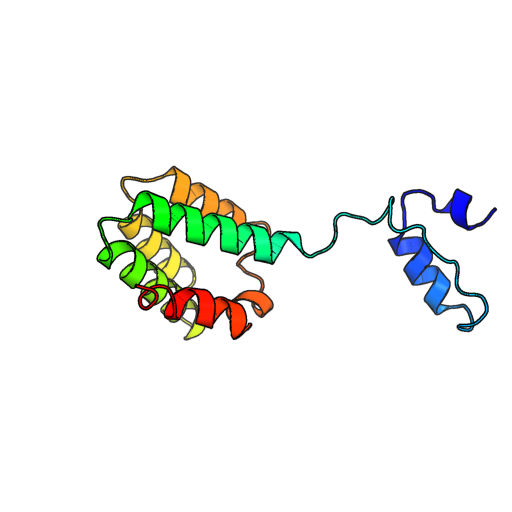C CA . TRP A 1 108 ? 5.811 -3.097 -3.373 1.00 64.56 108 TRP A CA 1
ATOM 911 C C . TRP A 1 108 ? 7.125 -3.789 -2.991 1.00 64.56 108 TRP A C 1
ATOM 913 O O . TRP A 1 108 ? 7.935 -3.200 -2.278 1.00 64.56 108 TRP A O 1
ATOM 923 N N . THR A 1 109 ? 7.397 -4.998 -3.498 1.00 60.66 109 THR A N 1
ATOM 924 C CA . THR A 1 109 ? 8.681 -5.703 -3.274 1.00 60.66 109 THR A CA 1
ATOM 925 C C . THR A 1 109 ? 9.853 -5.086 -4.024 1.00 60.66 109 THR A C 1
ATOM 927 O O . THR A 1 109 ? 11.003 -5.476 -3.798 1.00 60.66 109 THR A O 1
ATOM 930 N N . SER A 1 110 ? 9.597 -4.093 -4.881 1.00 63.03 110 SER A N 1
ATOM 931 C CA . SER A 1 110 ? 10.647 -3.278 -5.464 1.00 63.03 110 SER A CA 1
ATOM 932 C C . SER A 1 110 ? 11.402 -2.598 -4.324 1.00 63.03 110 SER A C 1
ATOM 934 O O . SER A 1 110 ? 10.976 -1.578 -3.780 1.00 63.03 110 SER A O 1
ATOM 936 N N . THR A 1 111 ? 12.568 -3.146 -3.963 1.00 57.69 111 THR A N 1
ATOM 937 C CA . THR A 1 111 ? 13.491 -2.533 -2.994 1.00 57.69 111 THR A CA 1
ATOM 938 C C . THR A 1 111 ? 13.776 -1.079 -3.368 1.00 57.69 111 THR A C 1
ATOM 940 O O . THR A 1 111 ? 14.060 -0.259 -2.504 1.00 57.69 111 THR A O 1
ATOM 943 N N . ARG A 1 112 ? 13.615 -0.718 -4.646 1.00 63.69 112 ARG A N 1
ATOM 944 C CA . ARG A 1 112 ? 13.688 0.651 -5.147 1.00 63.69 112 ARG A CA 1
ATOM 945 C C . ARG A 1 112 ? 12.566 1.567 -4.642 1.00 63.69 112 ARG A C 1
ATOM 947 O O . ARG A 1 112 ? 12.853 2.734 -4.402 1.00 63.69 112 ARG A O 1
ATOM 954 N N . LEU A 1 113 ? 11.326 1.097 -4.490 1.00 69.12 113 LEU A N 1
ATOM 955 C CA . LEU A 1 113 ? 10.215 1.905 -3.959 1.00 69.12 113 LEU A CA 1
ATOM 956 C C . LEU A 1 113 ? 10.359 2.138 -2.461 1.00 69.12 113 LEU A C 1
ATOM 958 O O . LEU A 1 113 ? 10.303 3.281 -2.018 1.00 69.12 113 LEU A O 1
ATOM 962 N N . LEU A 1 114 ? 10.646 1.082 -1.703 1.00 67.00 114 LEU A N 1
ATOM 963 C CA . LEU A 1 114 ? 10.843 1.197 -0.259 1.00 67.00 114 LEU A CA 1
ATOM 964 C C . LEU A 1 114 ? 12.103 2.017 0.068 1.00 67.00 114 LEU A C 1
ATOM 966 O O . LEU A 1 114 ? 12.103 2.790 1.019 1.00 67.00 114 LEU A O 1
ATOM 970 N N . ARG A 1 115 ? 13.139 1.978 -0.782 1.00 66.25 115 ARG A N 1
ATOM 971 C CA . ARG A 1 115 ? 14.329 2.841 -0.644 1.00 66.25 115 ARG A CA 1
ATOM 972 C C . ARG A 1 115 ? 14.148 4.259 -1.200 1.00 66.25 115 ARG A C 1
ATOM 974 O O . ARG A 1 115 ? 15.021 5.103 -0.983 1.00 66.25 115 ARG A O 1
ATOM 981 N N . LYS A 1 116 ? 13.050 4.579 -1.903 1.00 69.38 116 LYS A N 1
ATOM 982 C CA . LYS A 1 116 ? 12.785 5.960 -2.341 1.00 69.38 116 LYS A CA 1
ATOM 983 C C . LYS A 1 116 ? 12.384 6.795 -1.127 1.00 69.38 116 LYS A C 1
ATOM 985 O O . LYS A 1 116 ? 11.268 6.685 -0.628 1.00 69.38 116 LYS A O 1
ATOM 990 N N . LYS A 1 117 ? 13.252 7.741 -0.749 1.00 62.44 117 LYS A N 1
ATOM 991 C CA . LYS A 1 117 ? 12.973 8.757 0.285 1.00 62.44 117 LYS A CA 1
ATOM 992 C C . LYS A 1 117 ? 11.607 9.437 0.115 1.00 62.44 117 LYS A C 1
ATOM 994 O O . LYS A 1 117 ? 10.949 9.715 1.102 1.00 62.44 117 LYS A O 1
ATOM 999 N N . ARG A 1 118 ? 11.146 9.658 -1.125 1.00 66.62 118 ARG A N 1
ATOM 1000 C CA . ARG A 1 118 ? 9.824 10.245 -1.410 1.00 66.62 118 ARG A CA 1
ATOM 1001 C C . ARG A 1 118 ? 8.656 9.377 -0.919 1.00 66.62 118 ARG A C 1
ATOM 1003 O O . ARG A 1 118 ? 7.702 9.933 -0.397 1.00 66.62 118 ARG A O 1
ATOM 1010 N N . PHE A 1 119 ? 8.726 8.052 -1.069 1.00 68.88 119 PHE A N 1
ATOM 1011 C CA . PHE A 1 119 ? 7.683 7.141 -0.579 1.00 68.88 119 PHE A CA 1
ATOM 1012 C C . PHE A 1 119 ? 7.652 7.125 0.953 1.00 68.88 119 PHE A C 1
ATOM 1014 O O . PHE A 1 119 ? 6.601 7.282 1.559 1.00 68.88 119 PHE A O 1
ATOM 1021 N N . LEU A 1 120 ? 8.833 7.055 1.571 1.00 65.06 120 LEU A N 1
ATOM 1022 C CA . LEU A 1 120 ? 8.999 7.115 3.024 1.00 65.06 120 LEU A CA 1
ATOM 1023 C C . LEU A 1 120 ? 8.552 8.445 3.633 1.00 65.06 120 LEU A C 1
ATOM 1025 O O . LEU A 1 120 ? 7.990 8.481 4.720 1.00 65.06 120 LEU A O 1
ATOM 1029 N N . ASN A 1 121 ? 8.789 9.554 2.941 1.00 65.31 121 ASN A N 1
ATOM 1030 C CA . ASN A 1 121 ? 8.281 10.844 3.385 1.00 65.31 121 ASN A CA 1
ATOM 1031 C C . ASN A 1 121 ? 6.757 10.908 3.245 1.00 65.31 121 ASN A C 1
ATOM 1033 O O . ASN A 1 121 ? 6.119 11.497 4.103 1.00 65.31 121 ASN A O 1
ATOM 1037 N N . LEU A 1 122 ? 6.161 10.258 2.238 1.00 64.75 122 LEU A N 1
ATOM 1038 C CA . LEU A 1 122 ? 4.704 10.178 2.084 1.00 64.75 122 LEU A CA 1
ATOM 1039 C C . LEU A 1 122 ? 4.038 9.382 3.218 1.00 64.75 122 LEU A C 1
ATOM 1041 O O . LEU A 1 122 ? 2.928 9.717 3.634 1.00 64.75 122 LEU A O 1
ATOM 1045 N N . THR A 1 123 ? 4.717 8.345 3.720 1.00 62.91 123 THR A N 1
ATOM 1046 C CA . THR A 1 123 ? 4.245 7.569 4.869 1.00 62.91 123 THR A CA 1
ATOM 1047 C C . THR A 1 123 ? 4.451 8.307 6.194 1.00 62.91 123 THR A C 1
ATOM 1049 O O . THR A 1 123 ? 3.605 8.197 7.074 1.00 62.91 123 THR A O 1
ATOM 1052 N N . LYS A 1 124 ? 5.510 9.122 6.320 1.00 61.66 124 LYS A N 1
ATOM 1053 C CA . LYS A 1 124 ? 5.837 9.890 7.539 1.00 61.66 124 LYS A CA 1
ATOM 1054 C C . LYS A 1 124 ? 5.118 11.241 7.681 1.00 61.66 124 LYS A C 1
ATOM 1056 O O . LYS A 1 124 ? 4.794 11.626 8.796 1.00 61.66 124 LYS A O 1
ATOM 1061 N N . HIS A 1 125 ? 4.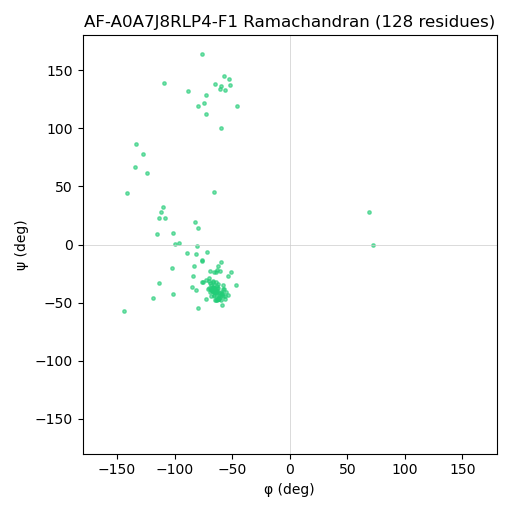889 11.980 6.592 1.00 50.12 125 HIS A N 1
ATOM 1062 C CA . HIS A 1 125 ? 4.422 13.379 6.654 1.00 50.12 125 HIS A CA 1
ATOM 1063 C C . HIS A 1 125 ? 2.906 13.567 6.670 1.00 50.12 125 HIS A C 1
ATOM 1065 O O . HIS A 1 125 ? 2.436 14.678 6.887 1.00 50.12 125 HIS A O 1
ATOM 1071 N N . SER A 1 126 ? 2.108 12.521 6.487 1.00 50.94 126 SER A N 1
ATOM 1072 C CA . SER A 1 126 ? 0.651 12.680 6.448 1.00 50.94 126 SER A CA 1
ATOM 1073 C C . SER A 1 126 ? -0.037 12.797 7.809 1.00 50.94 126 SER A C 1
ATOM 1075 O O . SER A 1 126 ? -1.254 12.680 7.855 1.00 50.94 126 SER A O 1
ATOM 1077 N N . ASN A 1 127 ? 0.724 13.031 8.882 1.00 44.53 127 ASN A N 1
ATOM 1078 C CA . ASN A 1 127 ? 0.205 13.442 10.190 1.00 44.53 127 ASN A CA 1
ATOM 1079 C C . ASN A 1 127 ? 0.370 14.954 10.456 1.00 44.53 127 ASN A C 1
ATOM 1081 O O . ASN A 1 127 ? 0.144 15.391 11.580 1.00 44.53 127 ASN A O 1
ATOM 1085 N N . LEU A 1 128 ? 0.759 15.779 9.466 1.00 40.31 128 LEU A N 1
ATOM 1086 C CA . LEU A 1 128 ? 0.943 17.221 9.702 1.00 40.31 128 LEU A CA 1
ATOM 1087 C C . LEU A 1 128 ? 0.478 18.152 8.573 1.00 40.31 128 LEU A C 1
ATOM 1089 O O . LEU A 1 128 ? 1.149 19.130 8.272 1.00 40.31 128 LEU A O 1
ATOM 1093 N N . GLU A 1 129 ? -0.691 17.910 7.990 1.00 35.06 129 GLU A N 1
ATOM 1094 C CA . GLU A 1 129 ? -1.414 18.995 7.308 1.00 35.06 129 GLU A CA 1
ATOM 1095 C C . GLU A 1 129 ? -2.847 19.061 7.851 1.00 35.06 129 GLU A C 1
ATOM 1097 O O . GLU A 1 129 ? -3.795 18.537 7.267 1.00 35.06 129 GLU A O 1
ATOM 1102 N N . ARG A 1 130 ? -2.963 19.662 9.043 1.00 37.22 130 ARG A N 1
ATOM 1103 C CA . ARG A 1 130 ? -4.042 20.615 9.322 1.00 37.22 130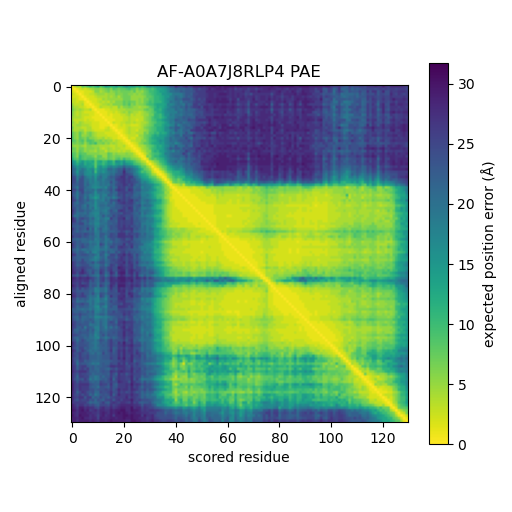 ARG A CA 1
ATOM 1104 C C . ARG A 1 130 ? -3.562 21.997 8.914 1.00 37.22 130 ARG A C 1
ATOM 1106 O O . ARG A 1 130 ? -2.365 22.267 9.163 1.00 37.22 130 ARG A O 1
#

Radius of gyration: 20.1 Å; Cα contacts (8 Å, |Δi|>4): 72; chains: 1; bounding box: 36×34×59 Å

InterPro domains:
  IPR003822 Paired amphipathic helix [PF02671] (1-20)
  IPR003822 Paired amphipathic helix [PF02671] (60-99)
  IPR003822 Paired amphipathic helix [PS51477] (37-106)
  IPR036600 Paired amphipathic helix superfamily [G3DSA:1.20.1160.11] (1-22)
  IPR036600 Paired amphipathic helix superfamily [G3DSA:1.20.1160.11] (36-106)
  IPR036600 Paired amphipathic helix superfamily [SSF47762] (1-24)
  IPR036600 Paired amphipathic helix superfamily [SSF47762] (34-100)
  IPR039774 Transcriptional regulatory protein Sin3-like [PTHR12346] (1-99)

pLDDT: mean 73.72, std 13.63, range [35.06, 93.38]

Secondary structure (DSSP, 8-state):
--TTTTTT-HHHHHHHHTTS-GGGPPPPPGGG----TTHHHHHHHHHHHHHHHHTTT-HHHHHHHHHHHHHHHTT--HHHHHHHHHHHTTT-HHHHHHHHHIIIIISTT-HHHHT-HHHHHHHHSTT---